Protein AF-A0AAU9NSN9-F1 (afdb_monomer_lite)

Secondary structure (DSSP, 8-state):
--GGG-SSHHHHHHHHHIIIIITTSBHHHHHHHHHTTT--HHHHHHHHHHTTS-EE-TTSBEE--HHHHHHHHHHHHHT-SS-GGGSSEE--HHHHHHHHHTT---SS--EE---HHHHHHHHTTS------HHHHHHHHHHTT--GGG--

Organism: NCBI:txid75947

Radius of gyration: 18.35 Å; chains: 1; bounding box: 48×44×46 Å

Foldseek 3Di:
DALVPQPDPLLLVLLLCCLQPQAFHAPVVSCVVCVVVVRDCPVSVVSCVVVLQWDQDPRNGIHGDPVSSVRSVVVQCVCDVPDNLSGQEASDQVSLVVCVVVVSNDDRHPYYDHDVVVVVVVCVVDPDPPPDVVVVVVVCVVVVPDPVPPD

Sequence (151 aa):
MSFDTLPSNNDKELFKHIACFFVGTDKDVSETILQACDINTRSGITNLIDRCLLSIGRNNELKMHQLVQEMGRFEVHQESLDKPWKRSRLWCHKESFRVLKQKKGKGNLLGLALDMRMLEKEKLGASFELKTDALIIHNDLRRGKSWMDRA

pLDDT: mean 83.91, std 16.64, range [40.16, 98.19]

InterPro domains:
  IPR036390 Winged helix DNA-binding domain superfamily [SSF46785] (8-101)
  IPR044974 Disease resistance protein, plants [PTHR11017] (1-116)
  IPR058192 Disease resistance protein Roq1-like, winged-helix domain [PF23282] (9-78)

Structure (mmCIF, N/CA/C/O backbone):
data_AF-A0AAU9NSN9-F1
#
_entry.id   AF-A0AAU9NSN9-F1
#
loop_
_atom_site.group_PDB
_atom_site.id
_atom_site.type_symbol
_atom_site.label_atom_id
_atom_site.label_alt_id
_atom_site.label_comp_id
_atom_site.label_asym_id
_atom_site.label_entity_id
_atom_site.label_seq_id
_atom_site.pdbx_PDB_ins_code
_atom_site.Cartn_x
_atom_site.Cartn_y
_atom_site.Cartn_z
_atom_site.occupancy
_atom_site.B_iso_or_equiv
_atom_site.auth_seq_id
_atom_site.auth_comp_id
_atom_site.auth_asym_id
_atom_site.auth_atom_id
_atom_site.pdbx_PDB_model_num
ATOM 1 N N . MET A 1 1 ? 9.518 11.028 -10.544 1.00 56.97 1 MET A N 1
ATOM 2 C CA . MET A 1 1 ? 8.145 10.684 -10.977 1.00 56.97 1 MET A CA 1
ATOM 3 C C . MET A 1 1 ? 7.222 10.792 -9.766 1.00 56.97 1 MET A C 1
ATOM 5 O O . MET A 1 1 ? 7.690 10.478 -8.680 1.00 56.97 1 MET A O 1
ATOM 9 N N . SER A 1 2 ? 5.994 11.302 -9.926 1.00 72.62 2 SER A N 1
ATOM 10 C CA . SER A 1 2 ? 5.047 11.594 -8.826 1.00 72.62 2 SER A CA 1
ATOM 11 C C . SER A 1 2 ? 3.793 10.717 -8.933 1.00 72.62 2 SER A C 1
ATOM 13 O O . SER A 1 2 ? 3.436 10.295 -10.032 1.00 72.62 2 SER A O 1
ATOM 15 N N . PHE A 1 3 ? 3.105 10.495 -7.811 1.00 81.38 3 PHE A N 1
ATOM 16 C CA . PHE A 1 3 ? 1.756 9.923 -7.749 1.00 81.38 3 PHE A CA 1
ATOM 17 C C . PHE A 1 3 ? 0.767 10.625 -8.701 1.00 81.38 3 PHE A C 1
ATOM 19 O O . PHE A 1 3 ? -0.050 9.972 -9.354 1.00 81.38 3 PHE A O 1
ATOM 26 N N . ASP A 1 4 ? 0.889 11.945 -8.858 1.00 84.31 4 ASP A N 1
ATOM 27 C CA . ASP A 1 4 ? -0.013 12.741 -9.700 1.00 84.31 4 ASP A CA 1
ATOM 28 C C . ASP A 1 4 ? 0.051 12.377 -11.180 1.00 84.31 4 ASP A C 1
ATOM 30 O O . ASP A 1 4 ? -0.933 12.554 -11.898 1.00 84.31 4 ASP A O 1
ATOM 34 N N . THR A 1 5 ? 1.189 11.842 -11.634 1.00 86.81 5 THR A N 1
ATOM 35 C CA . THR A 1 5 ? 1.402 11.501 -13.043 1.00 86.81 5 THR A CA 1
ATOM 36 C C . THR A 1 5 ? 0.926 10.096 -13.397 1.00 86.81 5 THR A C 1
ATOM 38 O O . THR A 1 5 ? 1.112 9.671 -14.542 1.00 86.81 5 THR A O 1
ATOM 41 N N . LEU A 1 6 ? 0.334 9.363 -12.445 1.00 90.88 6 LEU A N 1
ATOM 42 C CA . LEU A 1 6 ? -0.265 8.057 -12.702 1.00 90.88 6 LEU A CA 1
ATOM 43 C C . LEU A 1 6 ? -1.407 8.179 -13.724 1.00 90.88 6 LEU A C 1
ATOM 45 O O . LEU A 1 6 ? -2.250 9.069 -13.597 1.00 90.88 6 LEU A O 1
ATOM 49 N N . PRO A 1 7 ? -1.439 7.297 -14.739 1.00 87.62 7 PRO A N 1
ATOM 50 C CA . PRO A 1 7 ? -2.228 7.517 -15.948 1.00 87.62 7 PRO A CA 1
ATOM 51 C C . PRO A 1 7 ? -3.728 7.273 -15.756 1.00 87.62 7 PRO A C 1
ATOM 53 O O . PRO A 1 7 ? -4.523 7.719 -16.579 1.00 87.62 7 PRO A O 1
ATOM 56 N N . SER A 1 8 ? -4.137 6.575 -14.693 1.00 93.25 8 SER A N 1
ATOM 57 C CA . SER A 1 8 ? -5.542 6.268 -14.436 1.00 93.25 8 SER A CA 1
ATOM 58 C C . SER A 1 8 ? -5.889 6.371 -12.950 1.00 93.25 8 SER A C 1
ATOM 60 O O . SER A 1 8 ? -5.029 6.223 -12.078 1.00 93.25 8 SER A O 1
ATOM 62 N N . ASN A 1 9 ? -7.173 6.585 -12.648 1.00 93.44 9 ASN A N 1
ATOM 63 C CA . ASN A 1 9 ? -7.661 6.521 -11.269 1.00 93.44 9 ASN A CA 1
ATOM 64 C C . ASN A 1 9 ? -7.476 5.119 -10.667 1.00 93.44 9 ASN A C 1
ATOM 66 O O . ASN A 1 9 ? -7.138 4.991 -9.497 1.00 93.44 9 ASN A O 1
ATOM 70 N N . ASN A 1 10 ? -7.629 4.071 -11.481 1.00 94.88 10 ASN A N 1
ATOM 71 C CA . ASN A 1 10 ? -7.367 2.697 -11.064 1.00 94.88 10 ASN A CA 1
ATOM 72 C C . ASN A 1 10 ? -5.919 2.516 -10.578 1.00 94.8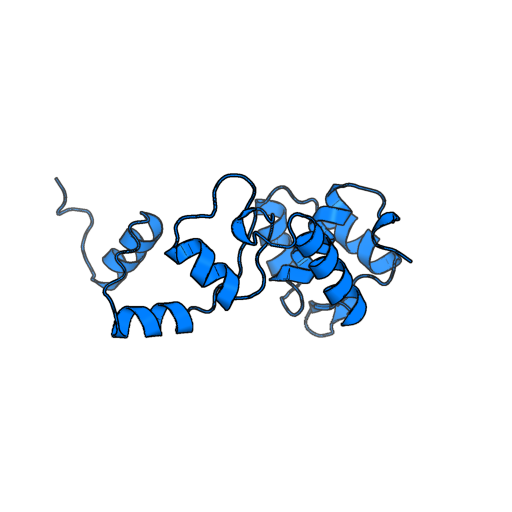8 10 ASN A C 1
ATOM 74 O O . ASN A 1 10 ? -5.697 1.913 -9.535 1.00 94.88 10 ASN A O 1
ATOM 78 N N . ASP A 1 11 ? -4.941 3.091 -11.280 1.00 95.56 11 ASP A N 1
ATOM 79 C CA . ASP A 1 11 ? -3.526 2.983 -10.910 1.00 95.56 11 ASP A CA 1
ATOM 80 C C . ASP A 1 11 ? -3.233 3.731 -9.604 1.00 95.56 11 ASP A C 1
ATOM 82 O O . ASP A 1 11 ? -2.445 3.263 -8.782 1.00 95.56 11 ASP A O 1
ATOM 86 N N . LYS A 1 12 ? -3.910 4.867 -9.378 1.00 95.62 12 LYS A N 1
ATOM 87 C CA . LYS A 1 12 ? -3.847 5.613 -8.112 1.00 95.62 12 LYS A CA 1
ATOM 88 C C . LYS A 1 12 ? -4.434 4.807 -6.953 1.00 95.62 12 LYS A C 1
ATOM 90 O O . LYS A 1 12 ? -3.819 4.731 -5.889 1.00 95.62 12 LYS A O 1
ATOM 95 N N . GLU A 1 13 ? -5.591 4.174 -7.142 1.00 95.62 13 GLU A N 1
ATOM 96 C CA . GLU A 1 13 ? -6.197 3.319 -6.114 1.00 95.62 13 GLU A CA 1
ATOM 97 C C . GLU A 1 13 ? -5.347 2.071 -5.838 1.00 95.62 13 GLU A C 1
ATOM 99 O O . GLU A 1 13 ? -5.099 1.747 -4.674 1.00 95.62 13 GLU A O 1
ATOM 104 N N . LEU A 1 14 ? -4.826 1.421 -6.883 1.00 96.62 14 LEU A N 1
ATOM 105 C CA . LEU A 1 14 ? -3.898 0.296 -6.773 1.00 96.62 14 LEU A CA 1
ATOM 106 C C . LEU A 1 14 ? -2.648 0.680 -5.973 1.00 96.62 14 LEU A C 1
ATOM 108 O O . LEU A 1 14 ? -2.274 -0.022 -5.033 1.00 96.62 14 LEU A O 1
ATOM 112 N N . PHE A 1 15 ? -2.033 1.818 -6.299 1.00 97.19 15 PHE A N 1
ATOM 113 C CA . PHE A 1 15 ? -0.872 2.336 -5.582 1.00 97.19 15 PHE A CA 1
ATOM 114 C C . PHE A 1 15 ? -1.160 2.522 -4.086 1.00 97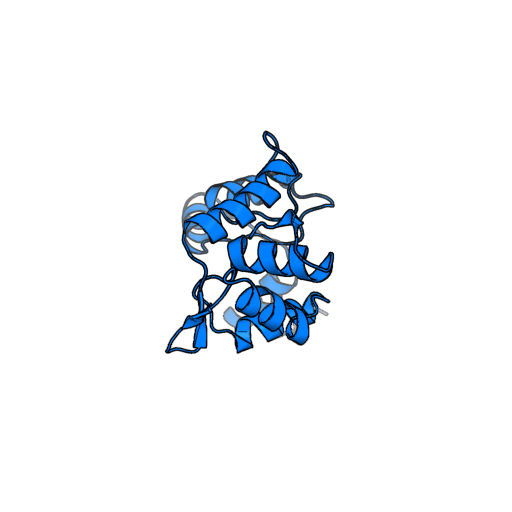.19 15 PHE A C 1
ATOM 116 O O . PHE A 1 15 ? -0.400 2.031 -3.247 1.00 97.19 15 PHE A O 1
ATOM 123 N N . LYS A 1 16 ? -2.292 3.156 -3.741 1.00 96.69 16 LYS A N 1
ATOM 124 C CA . LYS A 1 16 ? -2.722 3.340 -2.344 1.00 96.69 16 LYS A CA 1
ATOM 125 C C . LYS A 1 16 ? -2.954 2.003 -1.636 1.00 96.69 16 LYS A C 1
ATOM 127 O O . LYS A 1 16 ? -2.528 1.841 -0.493 1.00 96.69 16 LYS A O 1
ATOM 132 N N . HIS A 1 17 ? -3.582 1.025 -2.294 1.00 96.88 17 HIS A N 1
ATOM 133 C CA . HIS A 1 17 ? -3.754 -0.311 -1.718 1.00 96.88 17 HIS A CA 1
ATOM 134 C C . HIS A 1 17 ? -2.419 -0.985 -1.409 1.00 96.88 17 HIS A C 1
ATOM 136 O O . HIS A 1 17 ? -2.241 -1.481 -0.294 1.00 96.88 17 HIS A O 1
ATOM 142 N N . ILE A 1 18 ? -1.482 -0.987 -2.361 1.00 97.19 18 ILE A N 1
ATOM 143 C CA . ILE A 1 18 ? -0.185 -1.634 -2.162 1.00 97.19 18 ILE A CA 1
ATOM 144 C C . ILE A 1 18 ? 0.578 -0.946 -1.031 1.00 97.19 18 ILE A C 1
ATOM 146 O O . ILE A 1 18 ? 0.988 -1.618 -0.085 1.00 97.19 18 ILE A O 1
ATOM 150 N N . ALA A 1 19 ? 0.676 0.385 -1.057 1.00 97.44 19 ALA A N 1
ATOM 151 C CA . ALA A 1 19 ? 1.376 1.156 -0.032 1.00 97.44 19 ALA A CA 1
ATOM 152 C C . ALA A 1 19 ? 0.813 0.924 1.386 1.00 97.44 19 ALA A C 1
ATOM 154 O O . ALA A 1 19 ? 1.573 0.837 2.364 1.00 97.44 19 ALA A O 1
ATOM 155 N N . CYS A 1 20 ? -0.513 0.809 1.509 1.00 96.81 20 CYS A N 1
ATOM 156 C CA . CYS A 1 20 ? -1.178 0.568 2.785 1.00 96.81 20 CYS A CA 1
ATOM 157 C C . CYS A 1 20 ? -1.062 -0.881 3.269 1.00 96.81 20 CYS A C 1
ATOM 159 O O . CYS A 1 20 ? -0.847 -1.076 4.464 1.00 96.81 20 CYS A O 1
ATOM 161 N N . PHE A 1 21 ? -1.221 -1.876 2.389 1.00 96.19 21 PHE A N 1
ATOM 162 C CA . PHE A 1 21 ? -1.512 -3.250 2.820 1.00 96.19 21 PHE A CA 1
ATOM 163 C C . PHE A 1 21 ? -0.630 -4.337 2.207 1.00 96.19 21 PHE A C 1
ATOM 165 O O . PHE A 1 21 ? -0.393 -5.336 2.878 1.00 96.19 21 PHE A O 1
ATOM 172 N N . PHE A 1 22 ? -0.153 -4.164 0.972 1.00 96.19 22 PHE A N 1
ATOM 173 C CA . PHE A 1 22 ? 0.439 -5.265 0.198 1.00 96.19 22 PHE A CA 1
ATOM 174 C C . PHE A 1 22 ? 1.952 -5.143 -0.035 1.00 96.19 22 PHE A C 1
ATOM 176 O O . PHE A 1 22 ? 2.534 -5.927 -0.774 1.00 96.19 22 PHE A O 1
ATOM 183 N N . VAL A 1 23 ? 2.646 -4.181 0.581 1.00 97.06 23 VAL A N 1
ATOM 184 C CA . VAL A 1 23 ? 4.120 -4.212 0.567 1.00 97.06 23 VAL A CA 1
ATOM 185 C C . VAL A 1 23 ? 4.608 -5.428 1.357 1.00 97.06 23 VAL A C 1
ATOM 187 O O . VAL A 1 23 ? 4.285 -5.583 2.533 1.00 97.06 23 VAL A O 1
ATOM 190 N N . GLY A 1 24 ? 5.426 -6.259 0.713 1.00 95.88 24 GLY A N 1
ATOM 191 C CA . GLY A 1 24 ? 5.992 -7.483 1.273 1.00 95.88 24 GLY A CA 1
ATOM 192 C C . GLY A 1 24 ? 5.110 -8.724 1.122 1.00 95.88 24 GLY A C 1
ATOM 193 O O . GLY A 1 24 ? 5.555 -9.806 1.496 1.00 95.88 24 GLY A O 1
ATOM 194 N N . THR A 1 25 ? 3.896 -8.605 0.575 1.00 96.44 25 THR A N 1
ATOM 195 C CA . THR A 1 25 ? 3.069 -9.770 0.234 1.00 96.44 25 THR A CA 1
ATOM 196 C C . THR A 1 25 ? 3.403 -10.291 -1.156 1.00 96.44 25 THR A C 1
ATOM 198 O O . THR A 1 25 ? 3.843 -9.539 -2.027 1.00 96.44 25 THR A O 1
ATOM 201 N N . ASP A 1 26 ? 3.174 -11.586 -1.358 1.00 97.50 26 ASP A N 1
ATOM 202 C CA . ASP A 1 26 ? 3.281 -12.228 -2.666 1.00 97.50 26 ASP A CA 1
ATOM 203 C C . ASP A 1 26 ? 2.384 -11.518 -3.698 1.00 97.50 26 ASP A C 1
ATOM 205 O O . ASP A 1 26 ? 1.240 -11.142 -3.402 1.00 97.50 26 ASP A O 1
ATOM 209 N N . LYS A 1 27 ? 2.925 -11.294 -4.897 1.00 96.81 27 LYS A N 1
ATOM 210 C CA . LYS A 1 27 ? 2.276 -10.577 -5.995 1.00 96.81 27 LYS A CA 1
ATOM 211 C C . LYS A 1 27 ? 0.972 -11.247 -6.398 1.00 96.81 27 LYS A C 1
ATOM 213 O O . LYS A 1 27 ? -0.026 -10.547 -6.531 1.00 96.81 27 LYS A O 1
ATOM 218 N N . ASP A 1 28 ? 0.959 -12.561 -6.571 1.00 96.06 28 ASP A N 1
ATOM 219 C CA . ASP A 1 28 ? -0.184 -13.270 -7.148 1.00 96.06 28 ASP A CA 1
ATOM 220 C C . ASP A 1 28 ? -1.332 -13.367 -6.129 1.00 96.06 28 ASP A C 1
ATOM 222 O O . ASP A 1 28 ? -2.507 -13.192 -6.471 1.00 96.06 28 ASP A O 1
ATOM 226 N N . VAL A 1 29 ? -0.995 -13.512 -4.841 1.00 95.75 29 VAL A N 1
ATOM 227 C CA . VAL A 1 29 ? -1.958 -13.354 -3.737 1.00 95.75 29 VAL A CA 1
ATOM 228 C C . VAL A 1 29 ? -2.544 -11.941 -3.719 1.00 95.75 29 VAL A C 1
ATOM 230 O O . VAL A 1 29 ? -3.762 -11.769 -3.618 1.00 95.75 29 VAL A O 1
ATOM 233 N N . SER A 1 30 ? -1.689 -10.922 -3.831 1.00 95.44 30 SER A N 1
ATOM 234 C CA . SER A 1 30 ? -2.119 -9.520 -3.825 1.00 95.44 30 SER A CA 1
ATOM 235 C C . SER A 1 30 ? -3.026 -9.217 -5.022 1.00 95.44 30 SER A C 1
ATOM 237 O O . SER A 1 30 ? -4.073 -8.594 -4.855 1.00 95.44 30 SER A O 1
ATOM 239 N N . GLU A 1 31 ? -2.668 -9.702 -6.214 1.00 95.69 31 GLU A N 1
ATOM 240 C CA . GLU A 1 31 ? -3.461 -9.562 -7.435 1.00 95.69 31 GLU A CA 1
ATOM 241 C C . GLU A 1 31 ? -4.844 -10.190 -7.289 1.00 95.69 31 GLU A C 1
ATOM 243 O O . GLU A 1 31 ? -5.834 -9.539 -7.616 1.00 95.69 31 GLU A O 1
ATOM 248 N N . THR A 1 32 ? -4.918 -11.407 -6.746 1.00 95.44 32 THR A N 1
ATOM 249 C CA . THR A 1 32 ? -6.184 -12.125 -6.537 1.00 95.44 32 THR A CA 1
ATOM 250 C C . THR A 1 32 ? -7.138 -11.330 -5.644 1.00 95.44 32 THR A C 1
ATOM 252 O O . THR A 1 32 ? -8.313 -11.161 -5.968 1.00 95.44 32 THR A O 1
ATOM 255 N N . ILE A 1 33 ? -6.634 -10.795 -4.527 1.00 93.75 33 ILE A N 1
ATOM 256 C CA . ILE A 1 33 ? -7.446 -10.017 -3.580 1.00 93.75 33 ILE A CA 1
ATOM 257 C C . ILE A 1 33 ? -7.908 -8.698 -4.209 1.00 93.75 33 ILE A C 1
ATOM 259 O O . ILE A 1 33 ? -9.064 -8.307 -4.058 1.00 93.75 33 ILE A O 1
ATOM 263 N N . LEU A 1 34 ? -7.014 -8.009 -4.918 1.00 94.31 34 LEU A N 1
ATOM 264 C CA . LEU A 1 34 ? -7.308 -6.725 -5.551 1.00 94.31 34 LEU A CA 1
ATOM 265 C C . LEU A 1 34 ? -8.306 -6.863 -6.707 1.00 94.31 34 LEU A C 1
ATOM 267 O O . LEU A 1 34 ? -9.210 -6.040 -6.824 1.00 94.31 34 LEU A O 1
ATOM 271 N N . GLN A 1 35 ? -8.201 -7.923 -7.510 1.00 93.25 35 GLN A N 1
ATOM 272 C CA . GLN A 1 35 ? -9.173 -8.229 -8.563 1.00 93.25 35 GLN A CA 1
ATOM 273 C C . GLN A 1 35 ? -10.559 -8.531 -7.991 1.00 93.25 35 GLN A C 1
ATOM 275 O O . GLN A 1 35 ? -11.553 -8.073 -8.544 1.00 93.25 35 GLN A O 1
ATOM 280 N N . ALA A 1 36 ? -10.638 -9.224 -6.849 1.00 92.25 36 ALA A N 1
ATOM 281 C CA . ALA A 1 36 ? -11.901 -9.437 -6.138 1.00 92.25 36 ALA A CA 1
ATOM 282 C C . ALA A 1 36 ? -12.516 -8.137 -5.576 1.00 92.25 36 ALA A C 1
ATOM 284 O O . ALA A 1 36 ? -13.671 -8.134 -5.161 1.00 92.25 36 ALA A O 1
ATOM 285 N N . CYS A 1 37 ? -11.747 -7.045 -5.554 1.00 87.56 37 CYS A N 1
ATOM 286 C CA . CYS A 1 37 ? -12.173 -5.699 -5.170 1.00 87.56 37 CYS A CA 1
ATOM 287 C C . CYS A 1 37 ? -12.361 -4.770 -6.388 1.00 87.56 37 CYS A C 1
ATOM 289 O O . CYS A 1 37 ? -12.297 -3.552 -6.230 1.00 87.56 37 CYS A O 1
ATOM 291 N N . ASP A 1 38 ? -12.527 -5.328 -7.594 1.00 89.62 38 ASP A N 1
ATOM 292 C CA . ASP A 1 38 ? -12.692 -4.600 -8.862 1.00 89.62 38 ASP A CA 1
ATOM 293 C C . ASP A 1 38 ? -11.525 -3.654 -9.221 1.00 89.62 38 ASP A C 1
ATOM 295 O O . ASP A 1 38 ? -11.676 -2.716 -10.007 1.00 89.62 38 ASP A O 1
ATOM 299 N N . ILE A 1 39 ? -10.326 -3.904 -8.681 1.00 91.62 39 ILE A N 1
ATOM 300 C CA . ILE A 1 39 ? -9.104 -3.192 -9.068 1.00 91.62 39 ILE A CA 1
ATOM 301 C C . ILE A 1 39 ? -8.447 -3.930 -10.236 1.00 91.62 39 ILE A C 1
ATOM 303 O O . ILE A 1 39 ? -8.080 -5.102 -10.131 1.00 91.62 39 ILE A O 1
ATOM 307 N N . ASN A 1 40 ? -8.224 -3.232 -11.351 1.00 91.38 40 ASN A N 1
ATOM 308 C CA . ASN A 1 40 ? -7.474 -3.778 -12.476 1.00 91.38 40 ASN A CA 1
ATOM 309 C C . ASN A 1 40 ? -5.975 -3.798 -12.145 1.00 91.38 40 ASN A C 1
ATOM 311 O O . ASN A 1 40 ? -5.281 -2.779 -12.196 1.00 91.38 40 ASN A O 1
ATOM 315 N N . THR A 1 41 ? -5.473 -4.983 -11.815 1.00 90.69 41 THR A N 1
ATOM 316 C CA . THR A 1 41 ? -4.088 -5.185 -11.386 1.00 90.69 41 THR A CA 1
ATOM 317 C C . THR A 1 41 ? -3.121 -5.398 -12.539 1.00 90.69 41 THR A C 1
ATOM 319 O O . THR A 1 41 ? -1.976 -4.967 -12.443 1.00 90.69 41 THR A O 1
ATOM 322 N N . ARG A 1 42 ? -3.564 -6.013 -13.643 1.00 87.38 42 ARG A N 1
ATOM 323 C CA . ARG A 1 42 ? -2.665 -6.455 -14.718 1.00 87.38 42 ARG A CA 1
ATOM 324 C C . ARG A 1 42 ? -1.959 -5.283 -15.393 1.00 87.38 42 ARG A C 1
ATOM 326 O O . ARG A 1 42 ? -0.740 -5.288 -15.490 1.00 87.38 42 ARG A O 1
ATOM 333 N N . SER A 1 43 ? -2.708 -4.274 -15.840 1.00 90.75 43 SER A N 1
ATOM 334 C CA . SER A 1 43 ? -2.105 -3.062 -16.416 1.00 90.75 43 SER A CA 1
ATOM 335 C C . SER A 1 43 ? -1.532 -2.146 -15.337 1.00 90.75 43 SER A C 1
ATOM 337 O O . SER A 1 43 ? -0.495 -1.522 -15.542 1.00 90.75 43 SER A O 1
ATOM 339 N N . GLY A 1 44 ? -2.187 -2.083 -14.175 1.00 94.31 44 GLY A N 1
ATOM 340 C CA . GLY A 1 44 ? -1.785 -1.193 -13.093 1.00 94.31 44 GLY A CA 1
ATOM 341 C C . GLY A 1 44 ? -0.406 -1.538 -12.523 1.00 94.31 44 GLY A C 1
ATOM 342 O O . GLY A 1 44 ? 0.417 -0.645 -12.352 1.00 94.31 44 GLY A O 1
ATOM 343 N N . ILE A 1 45 ? -0.105 -2.819 -12.279 1.00 95.31 45 ILE A N 1
ATOM 344 C CA . ILE A 1 45 ? 1.199 -3.247 -11.744 1.00 95.31 45 ILE A CA 1
ATOM 345 C C . ILE A 1 45 ? 2.323 -2.931 -12.731 1.00 95.31 45 ILE A C 1
ATOM 347 O O . ILE A 1 45 ? 3.336 -2.367 -12.318 1.00 95.31 45 ILE A O 1
ATOM 351 N N . THR A 1 46 ? 2.137 -3.219 -14.023 1.00 95.00 46 THR A N 1
ATOM 352 C CA . THR A 1 46 ? 3.110 -2.856 -15.065 1.00 95.00 46 THR A CA 1
ATOM 353 C C . THR A 1 46 ? 3.371 -1.349 -15.075 1.00 95.00 46 THR A C 1
ATOM 355 O O . THR A 1 46 ? 4.521 -0.933 -14.973 1.00 95.00 46 THR A O 1
ATOM 358 N N . ASN A 1 47 ? 2.319 -0.525 -15.057 1.00 94.94 47 ASN A N 1
ATOM 359 C CA . ASN A 1 47 ? 2.454 0.935 -15.034 1.00 94.94 47 ASN A CA 1
ATOM 360 C C . ASN A 1 47 ? 3.217 1.450 -13.802 1.00 94.94 47 ASN A C 1
ATOM 362 O O . ASN A 1 47 ? 3.971 2.420 -13.902 1.00 94.94 47 ASN A O 1
ATOM 366 N N . LEU A 1 48 ? 3.020 0.832 -12.632 1.00 96.25 48 LEU A N 1
ATOM 367 C CA . LEU A 1 48 ? 3.749 1.194 -11.414 1.00 96.25 48 LEU A CA 1
ATOM 368 C C . LEU A 1 48 ? 5.228 0.786 -11.483 1.00 96.25 48 LEU A C 1
ATOM 370 O O . LEU A 1 48 ? 6.080 1.536 -10.999 1.00 96.25 48 LEU A O 1
ATOM 374 N N . ILE A 1 49 ? 5.540 -0.361 -12.093 1.00 95.62 49 ILE A N 1
ATOM 375 C CA . ILE A 1 49 ? 6.918 -0.834 -12.293 1.00 95.62 49 ILE A CA 1
ATOM 376 C C . ILE A 1 49 ? 7.667 0.070 -13.275 1.00 95.62 49 ILE A C 1
ATOM 378 O O . ILE A 1 49 ? 8.746 0.556 -12.939 1.00 95.62 49 ILE A O 1
ATOM 382 N N . ASP A 1 50 ? 7.069 0.386 -14.425 1.00 94.81 50 ASP A N 1
ATOM 383 C CA . ASP A 1 50 ? 7.677 1.237 -15.463 1.00 94.81 50 ASP A CA 1
ATOM 384 C C . ASP A 1 50 ? 8.010 2.651 -14.956 1.00 94.81 50 ASP A C 1
ATOM 386 O O . ASP A 1 50 ? 8.860 3.352 -15.505 1.00 94.81 50 ASP A O 1
ATOM 390 N N . ARG A 1 51 ? 7.346 3.078 -13.876 1.00 94.38 51 ARG A N 1
ATOM 391 C CA . ARG A 1 51 ? 7.537 4.381 -13.223 1.00 94.38 51 ARG A CA 1
ATOM 392 C C . ARG A 1 51 ? 8.428 4.324 -11.984 1.00 94.38 51 ARG A C 1
ATOM 394 O O . ARG A 1 51 ? 8.539 5.326 -11.274 1.00 94.38 51 ARG A O 1
ATOM 401 N N . CYS A 1 52 ? 9.039 3.172 -11.707 1.00 94.44 52 CYS A N 1
ATOM 402 C CA . CYS A 1 52 ? 9.858 2.908 -10.522 1.00 94.44 52 CYS A CA 1
ATOM 403 C C . CYS A 1 52 ? 9.113 3.128 -9.189 1.00 94.44 52 CYS A C 1
ATOM 405 O O . CYS A 1 52 ? 9.731 3.418 -8.164 1.00 94.44 52 CYS A O 1
ATOM 407 N N . LEU A 1 53 ? 7.782 3.014 -9.194 1.00 96.06 53 LEU A N 1
ATOM 408 C CA . LEU A 1 53 ? 6.939 3.144 -8.002 1.00 96.06 53 LEU A CA 1
ATOM 409 C C . LEU A 1 53 ? 6.701 1.795 -7.318 1.00 96.06 53 LEU A C 1
ATOM 411 O O . LEU A 1 53 ? 6.323 1.747 -6.150 1.00 96.06 53 LEU A O 1
ATOM 415 N N . LEU A 1 54 ? 6.929 0.704 -8.043 1.00 97.25 54 LEU A N 1
ATOM 416 C CA . LEU A 1 54 ? 6.792 -0.664 -7.577 1.00 97.25 54 LEU A CA 1
ATOM 417 C C . LEU A 1 54 ? 7.924 -1.508 -8.163 1.00 97.25 54 LEU A C 1
ATOM 419 O O . LEU A 1 54 ? 8.455 -1.219 -9.229 1.00 97.25 54 LEU A O 1
ATOM 423 N N . SER A 1 55 ? 8.289 -2.566 -7.461 1.00 97.88 55 SER A N 1
ATOM 424 C CA . SER A 1 55 ? 9.207 -3.596 -7.933 1.00 97.88 55 SER A CA 1
ATOM 425 C C . SER A 1 55 ? 8.747 -4.951 -7.409 1.00 97.88 55 SER A C 1
ATOM 427 O O . SER A 1 55 ? 8.014 -5.015 -6.420 1.00 97.88 55 SER A O 1
ATOM 429 N N . ILE A 1 56 ? 9.166 -6.027 -8.071 1.00 98.00 56 ILE A N 1
ATOM 430 C CA . ILE A 1 56 ? 8.918 -7.398 -7.621 1.00 98.00 56 ILE A CA 1
ATOM 431 C C . ILE A 1 56 ? 10.224 -7.950 -7.061 1.00 98.00 56 ILE A C 1
ATOM 433 O O . ILE A 1 56 ? 11.275 -7.871 -7.700 1.00 98.00 56 ILE A O 1
ATOM 437 N N . GLY A 1 57 ? 10.176 -8.448 -5.831 1.00 96.88 57 GLY A N 1
ATOM 438 C CA . GLY A 1 57 ? 11.319 -9.068 -5.183 1.00 96.88 57 GLY A CA 1
ATOM 439 C C . GLY A 1 57 ? 11.600 -10.482 -5.688 1.00 96.88 57 GLY A C 1
ATOM 440 O O . GLY A 1 57 ? 10.884 -11.043 -6.513 1.00 96.88 57 GLY A O 1
ATOM 441 N N . ARG A 1 58 ? 12.682 -11.074 -5.171 1.00 96.56 58 ARG A N 1
ATOM 442 C CA . ARG A 1 58 ? 13.133 -12.418 -5.573 1.00 96.56 58 ARG A CA 1
ATOM 443 C C . ARG A 1 58 ? 12.154 -13.522 -5.176 1.00 96.56 58 ARG A C 1
ATOM 445 O O . ARG A 1 58 ? 12.158 -14.567 -5.812 1.00 96.56 58 ARG A O 1
ATOM 452 N N . ASN A 1 59 ? 11.337 -13.290 -4.153 1.00 95.94 59 ASN A N 1
ATOM 453 C CA . ASN A 1 59 ? 10.339 -14.231 -3.660 1.00 95.94 59 ASN A CA 1
ATOM 454 C C . ASN A 1 59 ? 8.937 -13.842 -4.152 1.00 95.94 59 ASN A C 1
ATOM 456 O O . ASN A 1 59 ? 7.962 -14.101 -3.455 1.00 95.94 59 ASN A O 1
ATOM 460 N N . ASN A 1 60 ? 8.846 -13.183 -5.316 1.00 97.00 60 ASN A N 1
ATOM 461 C CA . ASN A 1 60 ? 7.597 -12.696 -5.904 1.00 97.00 60 ASN A CA 1
ATOM 462 C C . ASN A 1 60 ? 6.862 -11.655 -5.037 1.00 97.00 60 ASN A C 1
ATOM 464 O O . ASN A 1 60 ? 5.678 -11.407 -5.227 1.00 97.00 60 ASN A O 1
ATOM 468 N N . GLU A 1 61 ? 7.539 -11.015 -4.080 1.00 97.50 61 GLU A N 1
ATOM 469 C CA . GLU A 1 61 ? 6.909 -10.060 -3.173 1.00 97.50 61 GLU A CA 1
ATOM 470 C C . GLU A 1 61 ? 6.841 -8.642 -3.759 1.00 97.50 61 GLU A C 1
ATOM 472 O O . GLU A 1 61 ? 7.810 -8.143 -4.339 1.00 97.50 61 GLU A O 1
ATOM 477 N N . LEU A 1 62 ? 5.714 -7.954 -3.564 1.00 98.00 62 LEU A N 1
ATOM 478 C CA . LEU A 1 62 ? 5.560 -6.552 -3.950 1.00 98.00 62 LEU A CA 1
ATOM 479 C C . LEU A 1 62 ? 6.454 -5.656 -3.083 1.00 98.00 62 LEU A C 1
ATOM 481 O O . LEU A 1 62 ? 6.389 -5.681 -1.853 1.00 98.00 62 LEU A O 1
ATOM 485 N N . LYS A 1 63 ? 7.264 -4.808 -3.718 1.00 98.19 63 LYS A N 1
ATOM 486 C CA . LYS A 1 63 ? 8.212 -3.912 -3.047 1.00 98.19 63 LYS A CA 1
ATOM 487 C C . LYS A 1 63 ? 8.043 -2.469 -3.485 1.00 98.19 63 LYS A C 1
ATOM 489 O O . LYS A 1 63 ? 8.114 -2.152 -4.669 1.00 98.19 63 LYS A O 1
ATOM 494 N N . MET A 1 64 ? 7.920 -1.586 -2.501 1.00 97.50 64 MET A N 1
ATOM 495 C CA . MET A 1 64 ? 8.018 -0.140 -2.673 1.00 97.50 64 MET A CA 1
ATOM 496 C C . MET A 1 64 ? 9.214 0.374 -1.877 1.00 97.50 64 MET A C 1
ATOM 498 O O . MET A 1 64 ? 9.474 -0.098 -0.769 1.00 97.50 64 MET A O 1
ATOM 502 N N . HIS A 1 65 ? 9.925 1.364 -2.417 1.00 96.44 65 HIS A N 1
ATOM 503 C CA . HIS A 1 65 ? 10.868 2.133 -1.609 1.00 96.44 65 HIS A CA 1
ATOM 504 C C . HIS A 1 65 ? 10.128 2.803 -0.449 1.00 96.44 65 HIS A C 1
ATOM 506 O O . HIS A 1 65 ? 8.992 3.241 -0.618 1.00 96.44 65 HIS A O 1
ATOM 512 N N . GLN A 1 66 ? 10.784 2.937 0.706 1.00 96.50 66 GLN A N 1
ATOM 513 C CA . GLN A 1 66 ? 10.165 3.507 1.906 1.00 96.50 66 GLN A CA 1
ATOM 514 C C . GLN A 1 66 ? 9.495 4.866 1.635 1.00 96.50 66 GLN A C 1
ATOM 516 O O . GLN A 1 66 ? 8.331 5.040 1.976 1.00 96.50 66 GLN A O 1
ATOM 521 N N . LEU A 1 67 ? 10.176 5.784 0.939 1.00 96.19 67 LEU A N 1
ATOM 522 C CA . LEU A 1 67 ? 9.620 7.102 0.599 1.00 96.19 67 LEU A CA 1
ATOM 523 C C . LEU A 1 67 ? 8.405 7.018 -0.337 1.00 96.19 67 LEU A C 1
ATOM 525 O O . LEU A 1 67 ? 7.463 7.794 -0.214 1.00 96.19 67 LEU A O 1
ATOM 529 N N . VAL A 1 68 ? 8.400 6.057 -1.263 1.00 96.31 68 VAL A N 1
ATOM 530 C CA . VAL A 1 68 ? 7.271 5.825 -2.177 1.00 96.31 68 VAL A CA 1
ATOM 531 C C . VAL A 1 68 ? 6.078 5.246 -1.414 1.00 96.31 68 VAL A C 1
ATOM 533 O O . VAL A 1 68 ? 4.942 5.671 -1.609 1.00 96.31 68 VAL A O 1
ATOM 536 N N . GLN A 1 69 ? 6.331 4.319 -0.490 1.00 97.12 69 GLN A N 1
ATOM 537 C CA . GLN A 1 69 ? 5.295 3.789 0.390 1.00 97.12 69 GLN A CA 1
ATOM 538 C C . GLN A 1 69 ? 4.715 4.884 1.297 1.00 97.12 69 GLN A C 1
ATOM 540 O O . GLN A 1 69 ? 3.499 4.958 1.481 1.00 97.12 69 GLN A O 1
ATOM 545 N N . GLU A 1 70 ? 5.571 5.734 1.865 1.00 96.56 70 GLU A N 1
ATOM 546 C CA . GLU A 1 70 ? 5.161 6.881 2.676 1.00 96.56 70 GLU A CA 1
ATOM 547 C C . GLU A 1 70 ? 4.331 7.874 1.863 1.00 96.56 70 GLU A C 1
ATOM 549 O O . GLU A 1 70 ? 3.305 8.326 2.361 1.00 96.56 70 GLU A O 1
ATOM 554 N N . MET A 1 71 ? 4.680 8.123 0.598 1.00 95.25 71 MET A N 1
ATOM 555 C CA . MET A 1 71 ? 3.869 8.934 -0.315 1.00 95.25 71 MET A CA 1
ATOM 556 C C . MET A 1 71 ? 2.457 8.356 -0.487 1.00 95.25 71 MET A C 1
ATOM 558 O O . MET A 1 71 ? 1.477 9.067 -0.294 1.00 95.25 71 MET A O 1
ATOM 562 N N . GLY A 1 72 ? 2.311 7.057 -0.765 1.00 95.62 72 GLY A N 1
ATOM 563 C CA . GLY A 1 72 ? 0.978 6.449 -0.899 1.00 95.62 72 GLY A CA 1
ATOM 564 C C . GLY A 1 72 ? 0.149 6.503 0.385 1.00 95.62 72 GLY A C 1
ATOM 565 O O . GLY A 1 72 ? -1.062 6.726 0.346 1.00 95.62 72 GLY A O 1
ATOM 566 N N . ARG A 1 73 ? 0.798 6.356 1.543 1.00 96.25 73 ARG A N 1
ATOM 567 C CA . ARG A 1 73 ? 0.149 6.516 2.854 1.00 96.25 73 ARG A CA 1
ATOM 568 C C . ARG A 1 73 ? -0.216 7.971 3.140 1.00 96.25 73 ARG A C 1
ATOM 570 O O . ARG A 1 73 ? -1.246 8.218 3.764 1.00 96.25 73 ARG A O 1
ATOM 577 N N . PHE A 1 74 ? 0.602 8.915 2.685 1.00 96.12 74 PHE A N 1
ATOM 578 C CA . PHE A 1 74 ? 0.338 10.342 2.795 1.00 96.12 74 PHE A CA 1
ATOM 579 C C . PHE A 1 74 ? -0.921 10.727 2.017 1.00 96.12 74 PHE A C 1
ATOM 581 O O . PHE A 1 74 ? -1.785 11.378 2.593 1.00 96.12 74 PHE A O 1
ATOM 588 N N . GLU A 1 75 ? -1.103 10.234 0.790 1.00 95.00 75 GLU A N 1
ATOM 589 C CA . GLU A 1 75 ? -2.328 10.469 0.007 1.00 95.00 75 GLU A CA 1
ATOM 590 C C . GLU A 1 75 ? -3.591 10.017 0.757 1.00 95.00 75 GLU A C 1
ATOM 592 O O . GLU A 1 75 ? -4.558 10.764 0.887 1.00 95.00 75 GLU A O 1
ATOM 597 N N . VAL A 1 76 ? -3.563 8.819 1.350 1.00 95.81 76 VAL A N 1
ATOM 598 C CA . VAL A 1 76 ? -4.666 8.317 2.191 1.00 95.81 76 VAL A CA 1
ATOM 599 C C . VAL A 1 76 ? -4.858 9.175 3.445 1.00 95.81 76 VAL A C 1
ATOM 601 O O . VAL A 1 76 ? -5.982 9.380 3.905 1.00 95.81 76 VAL A O 1
ATOM 604 N N . HIS A 1 77 ? -3.772 9.674 4.033 1.00 94.94 77 HIS A N 1
ATOM 605 C CA . HIS A 1 77 ? -3.840 10.557 5.193 1.00 94.94 77 HIS A CA 1
ATOM 606 C C . HIS A 1 77 ? -4.510 11.898 4.855 1.00 94.94 77 HIS A C 1
ATOM 608 O O . HIS A 1 77 ? -5.310 12.387 5.655 1.00 94.94 77 HIS A O 1
ATOM 614 N N . GLN A 1 78 ? -4.240 12.452 3.668 1.00 95.00 78 GLN A N 1
ATOM 615 C CA . GLN A 1 78 ? -4.823 13.711 3.191 1.00 95.00 78 GLN A CA 1
ATOM 616 C C . GLN A 1 78 ? -6.342 13.639 2.990 1.00 95.00 78 GLN A C 1
ATOM 618 O O . GLN A 1 78 ? -7.020 14.651 3.152 1.00 95.00 78 GLN A O 1
ATOM 623 N N . GLU A 1 79 ? -6.911 12.453 2.742 1.00 94.44 79 GLU A N 1
ATOM 624 C CA . GLU A 1 79 ? -8.371 12.268 2.666 1.00 94.44 79 GLU A CA 1
ATOM 625 C C . GLU A 1 79 ? -9.078 12.740 3.953 1.00 94.44 79 GLU A C 1
ATOM 627 O O . GLU A 1 79 ? -10.206 13.237 3.914 1.00 94.44 79 GLU A O 1
ATOM 632 N N . SER A 1 80 ? -8.417 12.611 5.112 1.00 93.94 80 SER A N 1
ATOM 633 C CA . SER A 1 80 ? -8.830 13.285 6.342 1.00 93.94 80 SER A CA 1
ATOM 634 C C . SER A 1 80 ? -7.717 13.309 7.390 1.00 93.94 80 SER A C 1
ATOM 636 O O . SER A 1 80 ? -7.411 12.283 8.006 1.00 93.94 80 SER A O 1
ATOM 638 N N . LEU A 1 81 ? -7.183 14.500 7.669 1.00 90.94 81 LEU A N 1
ATOM 639 C CA . LEU A 1 81 ? -6.102 14.693 8.641 1.00 90.94 81 LEU A CA 1
ATOM 640 C C . LEU A 1 81 ? -6.521 14.263 10.056 1.00 90.94 81 LEU A C 1
ATOM 642 O O . LEU A 1 81 ? -5.919 13.362 10.638 1.00 90.94 81 LEU A O 1
ATOM 646 N N . ASP A 1 82 ? -7.627 14.809 10.569 1.00 91.12 82 ASP A N 1
ATOM 647 C CA . ASP A 1 82 ? -8.012 14.629 11.980 1.00 91.12 82 ASP A CA 1
ATOM 648 C C . ASP A 1 82 ? -8.928 13.430 12.245 1.00 91.12 82 ASP A C 1
ATOM 650 O O . ASP A 1 82 ? -9.123 13.021 13.393 1.00 91.12 82 ASP A O 1
ATOM 654 N N . LYS A 1 83 ? -9.569 12.885 11.202 1.00 91.75 83 LYS A N 1
ATOM 655 C CA . LYS A 1 83 ? -10.639 11.886 11.351 1.00 91.75 83 LYS A CA 1
ATOM 656 C C . LYS A 1 83 ? -10.284 10.609 10.591 1.00 91.75 83 LYS A C 1
ATOM 658 O O . LYS A 1 83 ? -10.776 10.414 9.481 1.00 91.75 83 LYS A O 1
ATOM 663 N N . PRO A 1 84 ? -9.521 9.681 11.203 1.00 91.31 84 PRO A N 1
ATOM 664 C CA . PRO A 1 84 ? -9.123 8.428 10.562 1.00 91.31 84 PRO A CA 1
ATOM 665 C C . PRO A 1 84 ? -10.296 7.632 9.971 1.00 91.31 84 PRO A C 1
ATOM 667 O O . PRO A 1 84 ? -10.188 7.091 8.882 1.00 91.31 84 PRO A O 1
ATOM 670 N N . TRP A 1 85 ? -11.460 7.621 10.629 1.00 91.38 85 TRP A N 1
ATOM 671 C CA . TRP A 1 85 ? -12.655 6.911 10.146 1.00 91.38 85 TRP A CA 1
ATOM 672 C C . TRP A 1 85 ? -13.309 7.513 8.890 1.00 91.38 85 TRP A C 1
ATOM 674 O O . TRP A 1 85 ? -14.256 6.927 8.373 1.00 91.38 85 TRP A O 1
ATOM 684 N N . LYS A 1 86 ? -12.855 8.685 8.427 1.00 92.44 86 LYS A N 1
ATOM 685 C CA . LYS A 1 86 ? -13.265 9.279 7.147 1.00 92.44 86 LYS A CA 1
ATOM 686 C C . LYS A 1 86 ? -12.326 8.925 5.990 1.00 92.44 86 LYS A C 1
ATOM 688 O O . LYS A 1 86 ? -12.697 9.181 4.847 1.00 92.44 86 LYS A O 1
ATOM 693 N N . ARG A 1 87 ? -11.146 8.365 6.281 1.00 94.44 87 ARG A N 1
ATOM 694 C CA . ARG A 1 87 ? -10.185 7.904 5.274 1.00 94.44 87 ARG A CA 1
ATOM 695 C C . ARG A 1 87 ? -10.687 6.614 4.632 1.00 94.44 87 ARG A C 1
ATOM 697 O O . ARG A 1 87 ? -11.354 5.805 5.279 1.00 94.44 87 ARG A O 1
ATOM 704 N N . SER A 1 88 ? -10.311 6.401 3.381 1.00 94.44 88 SER A N 1
ATOM 705 C CA . SER A 1 88 ? -10.607 5.193 2.622 1.00 94.44 88 SER A CA 1
ATOM 706 C C . SER A 1 88 ? -9.852 3.978 3.135 1.00 94.44 88 SER A C 1
ATOM 708 O O . SER A 1 88 ? -10.328 2.852 3.006 1.00 94.44 88 SER A O 1
ATOM 710 N N . ARG A 1 89 ? -8.669 4.184 3.724 1.00 95.19 89 ARG A N 1
ATOM 711 C CA . ARG A 1 89 ? -7.775 3.106 4.148 1.00 95.19 89 ARG A CA 1
ATOM 712 C C . ARG A 1 89 ? -7.162 3.400 5.513 1.00 95.19 89 ARG A C 1
ATOM 714 O O . ARG A 1 89 ? -6.769 4.526 5.806 1.00 95.19 89 ARG A O 1
ATOM 721 N N . LEU A 1 90 ? -7.041 2.366 6.343 1.00 95.38 90 LEU A N 1
ATOM 722 C CA . LEU A 1 90 ? -6.374 2.432 7.647 1.00 95.38 90 LEU A CA 1
ATOM 723 C C . LEU A 1 90 ? -5.299 1.350 7.754 1.00 95.38 90 LEU A C 1
ATOM 725 O O . LEU A 1 90 ? -5.597 0.194 8.037 1.00 95.38 90 LEU A O 1
ATOM 729 N N . TRP A 1 91 ? -4.033 1.709 7.538 1.00 95.06 91 TRP A N 1
ATOM 730 C CA . TRP A 1 91 ? -2.914 0.757 7.628 1.00 95.06 91 TRP A CA 1
ATOM 731 C C . TRP A 1 91 ? -2.369 0.597 9.056 1.00 95.06 91 TRP A C 1
ATOM 73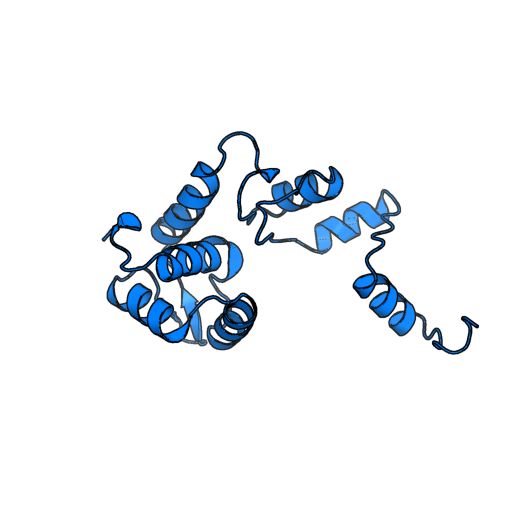3 O O . TRP A 1 91 ? -1.766 -0.422 9.384 1.00 95.06 91 TRP A O 1
ATOM 743 N N . CYS A 1 92 ? -2.572 1.586 9.930 1.00 93.00 92 CYS A N 1
ATOM 744 C CA . CYS A 1 92 ? -2.104 1.531 11.311 1.00 93.00 92 CYS A CA 1
ATOM 745 C C . CYS A 1 92 ? -3.051 0.688 12.173 1.00 93.00 92 CYS A C 1
ATOM 747 O O . CYS A 1 92 ? -4.174 1.103 12.461 1.00 93.00 92 CYS A O 1
ATOM 749 N N . HIS A 1 93 ? -2.575 -0.457 12.670 1.00 91.44 93 HIS A N 1
ATOM 750 C CA . HIS A 1 93 ? -3.377 -1.382 13.482 1.00 91.44 93 HIS A CA 1
ATOM 751 C C . HIS A 1 93 ? -4.061 -0.719 14.686 1.00 91.44 93 HIS A C 1
ATOM 753 O O . HIS A 1 93 ? -5.217 -1.019 14.985 1.00 91.44 93 HIS A O 1
ATOM 759 N N . LYS A 1 94 ? -3.382 0.223 15.357 1.00 89.88 94 LYS A N 1
ATOM 760 C CA . LYS A 1 94 ? -3.948 0.963 16.496 1.00 89.88 94 LYS A CA 1
ATOM 761 C C . LYS A 1 94 ? -5.113 1.862 16.074 1.00 89.88 94 LYS A C 1
ATOM 763 O O . LYS A 1 94 ? -6.111 1.937 16.790 1.00 89.88 94 LYS A O 1
ATOM 768 N N . GLU A 1 95 ? -4.996 2.549 14.938 1.00 90.44 95 GLU A N 1
ATOM 769 C CA . GLU A 1 95 ? -6.071 3.397 14.409 1.00 90.44 95 GLU A CA 1
ATOM 770 C C . GLU A 1 95 ? -7.249 2.545 13.934 1.00 90.44 95 GLU A C 1
ATOM 772 O O . GLU A 1 95 ? -8.380 2.805 14.347 1.00 90.44 95 GLU A O 1
ATOM 777 N N . SER A 1 96 ? -6.986 1.483 13.166 1.00 91.69 96 SER A N 1
ATOM 778 C CA . SER A 1 96 ? -8.000 0.522 12.714 1.00 91.69 96 SER A CA 1
ATOM 779 C C . SER A 1 96 ? -8.796 -0.048 13.884 1.00 91.69 96 SER A C 1
ATOM 781 O O . SER A 1 96 ? -10.026 -0.005 13.888 1.00 91.69 96 SER A O 1
ATOM 783 N N . PHE A 1 97 ? -8.099 -0.510 14.926 1.00 89.44 97 PHE A N 1
ATOM 784 C CA . 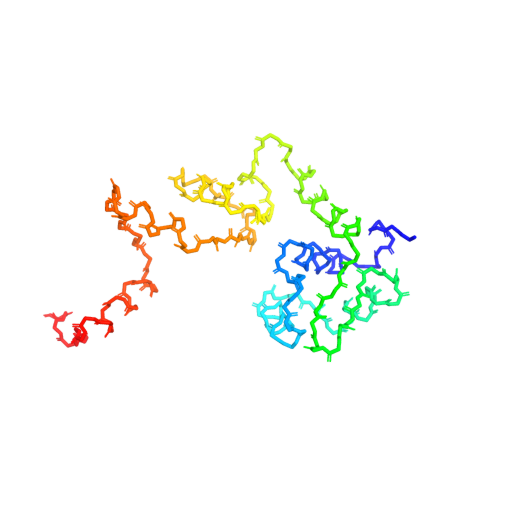PHE A 1 97 ? -8.730 -1.060 16.121 1.00 89.44 97 PHE A CA 1
ATOM 785 C C . PHE A 1 97 ? -9.620 -0.031 16.834 1.00 89.44 97 PHE A C 1
ATOM 787 O O . PHE A 1 97 ? -10.759 -0.333 17.188 1.00 89.44 97 PHE A O 1
ATOM 794 N N . ARG A 1 98 ? -9.147 1.213 17.002 1.00 88.69 98 ARG A N 1
ATOM 795 C CA . ARG A 1 98 ? -9.943 2.297 17.609 1.00 88.69 98 ARG A CA 1
ATOM 796 C C . ARG A 1 98 ? -11.195 2.616 16.795 1.00 88.69 98 ARG A C 1
ATOM 798 O O . ARG A 1 98 ? -12.259 2.804 17.382 1.00 88.69 98 ARG A O 1
ATOM 805 N N . VAL A 1 99 ? -11.080 2.682 15.468 1.00 89.12 99 VAL A N 1
ATOM 806 C CA . VAL A 1 99 ? -12.213 2.970 14.574 1.00 89.12 99 VAL A CA 1
ATOM 807 C C . VAL A 1 99 ? -13.265 1.864 14.643 1.00 89.12 99 VAL A C 1
ATOM 809 O O . VAL A 1 99 ? -14.455 2.175 14.763 1.00 89.12 99 VAL A O 1
ATOM 812 N N . LEU A 1 100 ? -12.837 0.597 14.652 1.00 86.94 100 LEU A N 1
ATOM 813 C CA . LEU A 1 100 ? -13.726 -0.555 14.821 1.00 86.94 100 LEU A CA 1
ATOM 814 C C . LEU A 1 100 ? -14.404 -0.562 16.193 1.00 86.94 100 LEU A C 1
ATOM 816 O O . LEU A 1 100 ? -15.628 -0.666 16.267 1.00 86.94 100 LEU A O 1
ATOM 820 N N . LYS A 1 101 ? -13.641 -0.371 17.278 1.00 85.69 101 LYS A N 1
ATOM 821 C CA . LYS A 1 101 ? -14.172 -0.341 18.652 1.00 85.69 101 LYS A CA 1
ATOM 822 C C . LYS A 1 101 ? -15.213 0.764 18.844 1.00 85.69 101 LYS A C 1
ATOM 824 O O . LYS A 1 101 ? -16.213 0.557 19.521 1.00 85.69 101 LYS A O 1
ATOM 829 N N . GLN A 1 102 ? -15.013 1.922 18.213 1.00 85.56 102 GLN A N 1
ATOM 830 C CA . GLN A 1 102 ? -15.948 3.049 18.284 1.00 85.56 102 GLN A CA 1
ATOM 831 C C . GLN A 1 102 ? -17.121 2.946 17.295 1.00 85.56 102 GLN A C 1
ATOM 833 O O . GLN A 1 102 ? -17.968 3.836 17.292 1.00 85.56 102 GLN A O 1
ATOM 838 N N . LYS A 1 103 ? -17.179 1.905 16.446 1.00 80.88 103 LYS A N 1
ATOM 839 C CA . LYS A 1 103 ? -18.189 1.740 15.380 1.00 80.88 103 LYS A CA 1
ATOM 840 C C . LYS A 1 103 ? -18.313 2.979 14.473 1.00 80.88 103 LYS A C 1
ATOM 842 O O . LYS A 1 103 ? -19.401 3.323 14.013 1.00 80.88 103 LYS A O 1
ATOM 847 N N . LYS A 1 104 ? -17.193 3.680 14.241 1.00 76.31 104 LYS A N 1
ATOM 848 C CA . LYS A 1 104 ? -17.152 4.963 13.508 1.00 76.31 104 LYS A CA 1
ATOM 849 C C . LYS A 1 104 ? -16.858 4.828 12.014 1.00 76.31 104 LYS A C 1
ATOM 851 O O . LYS A 1 104 ? -17.008 5.812 11.297 1.00 76.31 104 LYS A O 1
ATOM 856 N N . GLY A 1 105 ? -16.456 3.647 11.542 1.00 65.00 105 GLY A N 1
ATOM 857 C CA . GLY A 1 105 ? -16.270 3.381 10.115 1.00 65.00 105 GLY A CA 1
ATOM 858 C C . GLY A 1 105 ? -17.619 3.329 9.403 1.00 65.00 105 GLY A C 1
ATOM 859 O O . GLY A 1 105 ? -18.286 2.301 9.432 1.00 65.00 105 GLY A O 1
ATOM 860 N N . LYS A 1 106 ? -18.047 4.445 8.808 1.00 65.25 106 LYS A N 1
ATOM 861 C CA . LYS A 1 106 ? -19.243 4.511 7.958 1.00 65.25 106 LYS A CA 1
ATOM 862 C C . LYS A 1 106 ? -18.875 5.127 6.608 1.00 65.25 106 LYS A C 1
ATOM 864 O O . LYS A 1 106 ? -18.303 6.214 6.569 1.00 65.25 106 LYS A O 1
ATOM 869 N N . GLY A 1 107 ? -19.244 4.445 5.525 1.00 69.31 107 GLY A N 1
ATOM 870 C CA . GLY A 1 107 ? -19.230 4.963 4.153 1.00 69.31 107 GLY A CA 1
ATOM 871 C C . GLY A 1 107 ? -17.925 4.732 3.399 1.00 69.31 107 GLY A C 1
ATOM 872 O O . GLY A 1 107 ? -17.860 3.858 2.548 1.00 69.31 107 GLY A O 1
ATOM 873 N N . ASN A 1 108 ? -16.889 5.511 3.705 1.00 80.62 108 ASN A N 1
ATOM 874 C CA . ASN A 1 108 ? -15.743 5.647 2.795 1.00 80.62 108 ASN A CA 1
ATOM 875 C C . ASN A 1 108 ? -14.664 4.569 2.962 1.00 80.62 108 ASN A C 1
ATOM 877 O O . ASN A 1 108 ? -13.751 4.505 2.147 1.00 80.62 108 ASN A O 1
ATOM 881 N N . LEU A 1 109 ? -14.729 3.760 4.023 1.00 88.19 109 LEU A N 1
ATOM 882 C CA . LEU A 1 109 ? -13.668 2.825 4.390 1.00 88.19 109 LEU A CA 1
ATOM 883 C C . LEU A 1 109 ? -13.668 1.599 3.463 1.00 88.19 109 LEU A C 1
ATOM 885 O O . LEU A 1 109 ? -14.505 0.713 3.605 1.00 88.19 109 LEU A O 1
ATOM 889 N N . LEU A 1 110 ? -12.696 1.547 2.555 1.00 90.50 110 LEU A N 1
ATOM 890 C CA . LEU A 1 110 ? -12.451 0.448 1.620 1.00 90.50 110 LEU A CA 1
ATOM 891 C C . LEU A 1 110 ? -11.578 -0.656 2.223 1.00 90.50 110 LEU A C 1
ATOM 893 O O . LEU A 1 110 ? -11.662 -1.808 1.814 1.00 90.50 110 LEU A O 1
ATOM 897 N N . GLY A 1 111 ? -10.713 -0.326 3.186 1.00 91.00 111 GLY A N 1
ATOM 898 C CA . GLY A 1 111 ? -9.828 -1.322 3.784 1.00 91.00 111 GLY A CA 1
ATOM 899 C C . GLY A 1 111 ? -9.205 -0.893 5.103 1.00 91.00 111 GLY A C 1
ATOM 900 O O . GLY A 1 111 ? -8.9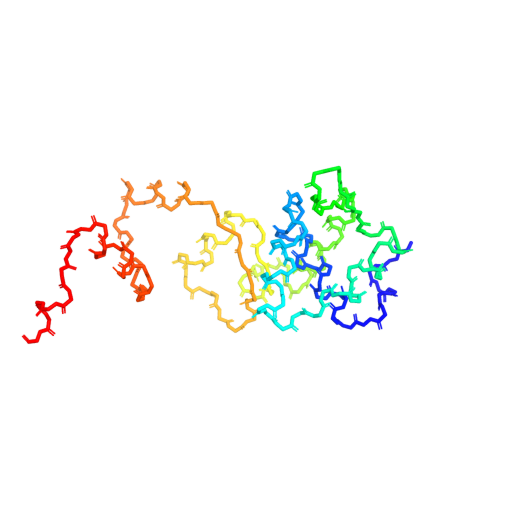85 0.289 5.369 1.00 91.00 111 GLY A O 1
ATOM 901 N N . LEU A 1 112 ? -8.885 -1.874 5.940 1.00 93.44 112 LEU A N 1
ATOM 902 C CA . LEU A 1 112 ? -8.202 -1.666 7.210 1.00 93.44 112 LEU A CA 1
ATOM 903 C C . LEU A 1 112 ? -7.274 -2.843 7.516 1.00 93.44 112 LEU A C 1
ATOM 905 O O . LEU A 1 112 ? -7.589 -3.988 7.208 1.00 93.44 112 LEU A O 1
ATOM 909 N N . ALA A 1 113 ? -6.139 -2.561 8.148 1.00 92.25 113 ALA A N 1
ATOM 910 C CA . ALA A 1 113 ? -5.201 -3.569 8.620 1.00 92.25 113 ALA A CA 1
ATOM 911 C C . ALA A 1 113 ? -5.394 -3.805 10.120 1.00 92.25 113 ALA A C 1
ATOM 913 O O . ALA A 1 113 ? -5.394 -2.854 10.908 1.00 92.25 113 ALA A O 1
ATOM 914 N N . LEU A 1 114 ? -5.486 -5.068 10.538 1.00 89.31 114 LEU A N 1
ATOM 915 C CA . LEU A 1 114 ? -5.619 -5.460 11.944 1.00 89.31 114 LEU A CA 1
ATOM 916 C C . LEU A 1 114 ? -4.501 -6.396 12.362 1.00 89.31 114 LEU A C 1
ATOM 918 O O . LEU A 1 114 ? -4.136 -7.311 11.634 1.00 89.31 114 LEU A O 1
ATOM 922 N N . ASP A 1 115 ? -4.025 -6.188 13.583 1.00 87.12 115 ASP A N 1
ATOM 923 C CA . ASP A 1 115 ? -3.216 -7.169 14.285 1.00 87.12 115 ASP A CA 1
ATOM 924 C C . ASP A 1 115 ? -4.149 -8.004 15.170 1.00 87.12 115 ASP A C 1
ATOM 926 O O . ASP A 1 115 ? -4.721 -7.496 16.140 1.00 87.12 115 ASP A O 1
ATOM 930 N N . MET A 1 116 ? -4.313 -9.287 14.837 1.00 81.12 116 MET A N 1
ATOM 931 C CA . MET A 1 116 ? -5.174 -10.209 15.590 1.00 81.12 116 MET A CA 1
ATOM 932 C C . MET A 1 116 ? -4.771 -10.323 17.065 1.00 81.12 116 MET A C 1
ATOM 934 O O . MET A 1 116 ? -5.635 -10.475 17.927 1.00 81.12 116 MET A O 1
ATOM 938 N N . ARG A 1 117 ? -3.491 -10.119 17.396 1.00 83.44 117 ARG A N 1
ATOM 939 C CA . ARG A 1 117 ? -3.016 -10.141 18.788 1.00 83.44 117 ARG A CA 1
ATOM 940 C C . ARG A 1 117 ? -3.616 -9.001 19.609 1.00 83.44 117 ARG A C 1
ATOM 942 O O . ARG A 1 117 ? -3.789 -9.130 20.819 1.00 83.44 117 ARG A O 1
ATOM 949 N N . MET A 1 118 ? -3.948 -7.872 18.975 1.00 77.88 118 MET A N 1
ATOM 950 C CA . MET A 1 118 ? -4.632 -6.762 19.649 1.00 77.88 118 MET A CA 1
ATOM 951 C C . MET A 1 118 ? -6.089 -7.104 19.978 1.00 77.88 118 MET A C 1
ATOM 953 O O . MET A 1 118 ? -6.593 -6.670 21.010 1.00 77.88 118 MET A O 1
ATOM 957 N N . LEU A 1 119 ? -6.748 -7.910 19.140 1.00 71.31 119 LEU A N 1
ATOM 958 C CA . LEU A 1 119 ? -8.105 -8.400 19.397 1.00 71.31 119 LEU A CA 1
ATOM 959 C C . LEU A 1 119 ? -8.123 -9.418 20.545 1.00 71.31 119 LEU A C 1
ATOM 961 O O . LEU A 1 119 ? -9.021 -9.389 21.384 1.00 71.31 119 LEU A O 1
ATOM 965 N N . GLU A 1 120 ? -7.122 -10.294 20.615 1.00 70.31 120 GLU A N 1
ATOM 966 C CA . GLU A 1 120 ? -6.997 -11.302 21.676 1.00 70.31 120 GLU A CA 1
ATOM 967 C C . GLU A 1 120 ? -6.691 -10.689 23.047 1.00 70.31 120 GLU A C 1
ATOM 969 O O . GLU A 1 120 ? -7.312 -11.070 24.039 1.00 70.31 120 GLU A O 1
ATOM 974 N N . LYS A 1 121 ? -5.803 -9.686 23.106 1.00 66.00 121 LYS A N 1
ATOM 975 C CA . LYS A 1 121 ? -5.526 -8.931 24.342 1.00 66.00 121 LYS A CA 1
ATOM 976 C C . LYS A 1 121 ? -6.776 -8.276 24.921 1.00 66.00 121 LYS A C 1
ATOM 978 O O . LYS A 1 121 ? -6.923 -8.210 26.136 1.00 66.00 121 LYS A O 1
ATOM 983 N N . GLU A 1 122 ? -7.684 -7.818 24.065 1.00 60.72 122 GLU A N 1
ATOM 984 C CA . GLU A 1 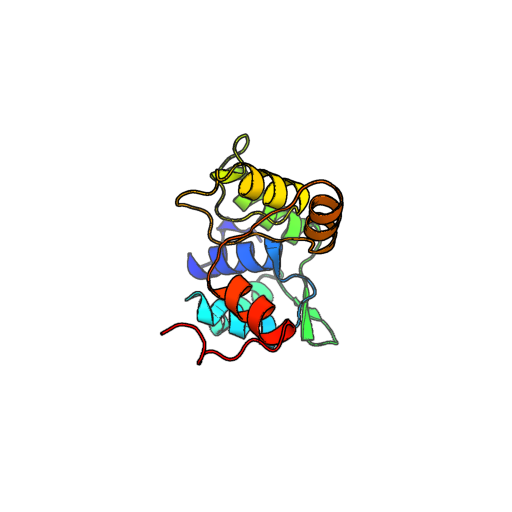122 ? -8.955 -7.256 24.514 1.00 60.72 122 GLU A CA 1
ATOM 985 C C . GLU A 1 122 ? -9.957 -8.337 24.904 1.00 60.72 122 GLU A C 1
ATOM 987 O O . GLU A 1 122 ? -10.634 -8.139 25.898 1.00 60.72 122 GLU A O 1
ATOM 992 N N . LYS A 1 123 ? -9.990 -9.514 24.262 1.00 54.22 123 LYS A N 1
ATOM 993 C CA . LYS A 1 123 ? -10.799 -10.652 24.752 1.00 54.22 123 LYS A CA 1
ATOM 994 C C . LYS A 1 123 ? -10.412 -11.105 26.162 1.00 54.22 123 LYS A C 1
ATOM 996 O O . LYS A 1 123 ? -11.274 -11.563 26.903 1.00 54.22 123 LYS A O 1
ATOM 1001 N N . LEU A 1 124 ? -9.139 -10.960 26.530 1.00 51.91 124 LEU A N 1
ATOM 1002 C CA . LEU A 1 124 ? -8.648 -11.234 27.883 1.00 51.91 124 LEU A CA 1
ATOM 1003 C C . LEU A 1 124 ? -9.033 -10.139 28.902 1.00 51.91 124 LEU A C 1
ATOM 1005 O O . LEU A 1 124 ? -8.926 -10.382 30.099 1.00 51.91 124 LEU A O 1
ATOM 1009 N N . GLY A 1 125 ? -9.499 -8.964 28.452 1.00 52.75 125 GLY A N 1
ATOM 1010 C CA . GLY A 1 125 ? -9.943 -7.850 29.307 1.00 52.75 125 GLY A CA 1
ATOM 1011 C C . GLY A 1 125 ? -11.430 -7.471 29.196 1.00 52.75 125 GLY A C 1
ATOM 1012 O O . GLY A 1 125 ? -11.957 -6.807 30.083 1.00 52.75 125 GLY A O 1
ATOM 1013 N N . ALA A 1 126 ? -12.125 -7.876 28.134 1.00 46.38 126 ALA A N 1
ATOM 1014 C CA . ALA A 1 126 ? -13.542 -7.644 27.879 1.00 46.38 126 ALA A CA 1
ATOM 1015 C C . ALA A 1 126 ? -14.047 -8.616 26.796 1.00 46.38 126 ALA A C 1
ATOM 1017 O O . ALA A 1 126 ? -13.474 -8.722 25.711 1.00 46.38 126 ALA A O 1
ATOM 1018 N N . SER A 1 127 ? -15.162 -9.303 27.057 1.00 43.41 127 SER A N 1
ATOM 1019 C CA . SER A 1 127 ? -15.835 -10.152 26.066 1.00 43.41 127 SER A CA 1
ATOM 1020 C C . SER A 1 127 ? -16.289 -9.315 24.861 1.00 43.41 127 SER A C 1
ATOM 1022 O O . SER A 1 127 ? -17.295 -8.610 24.916 1.00 43.41 127 SER A O 1
ATOM 1024 N N . PHE A 1 128 ? -15.536 -9.363 23.761 1.00 45.19 128 PHE A N 1
ATOM 1025 C CA . PHE A 1 128 ? -15.978 -8.815 22.481 1.00 45.19 128 PHE A CA 1
ATOM 1026 C C . PHE A 1 128 ? -16.795 -9.886 21.751 1.00 45.19 128 PHE A C 1
ATOM 1028 O O . PHE A 1 128 ? -16.246 -10.760 21.074 1.00 45.19 128 PHE A O 1
ATOM 1035 N N . GLU A 1 129 ? -18.122 -9.813 21.861 1.00 46.38 129 GLU A N 1
ATOM 1036 C CA . GLU A 1 129 ? -19.017 -10.476 20.912 1.00 46.38 129 GLU A CA 1
ATOM 1037 C C . GLU A 1 129 ? -18.994 -9.690 19.592 1.00 46.38 129 GLU A C 1
ATOM 1039 O O . GLU A 1 129 ? -19.824 -8.817 19.336 1.00 46.38 129 GLU A O 1
ATOM 1044 N N . LEU A 1 130 ? -18.012 -9.978 18.734 1.00 47.12 130 LEU A N 1
ATOM 1045 C CA . LEU A 1 130 ? -18.086 -9.592 17.325 1.00 47.12 130 LEU A CA 1
ATOM 1046 C C . LEU A 1 130 ? -19.163 -10.455 16.653 1.00 47.12 130 LEU A C 1
ATOM 1048 O O . LEU A 1 130 ? -18.877 -11.533 16.136 1.00 47.12 130 LEU A O 1
ATOM 1052 N N . LYS A 1 131 ? -20.415 -9.988 16.682 1.00 47.91 131 LYS A N 1
ATOM 1053 C CA . LYS A 1 131 ? -21.526 -10.583 15.927 1.00 47.91 131 LYS A CA 1
ATOM 1054 C C . LYS A 1 131 ? -21.398 -10.188 14.460 1.00 47.91 131 LYS A C 1
ATOM 1056 O O . LYS A 1 131 ? -21.953 -9.190 14.018 1.00 47.91 131 LYS A O 1
ATOM 1061 N N . THR A 1 132 ? -20.593 -10.950 13.735 1.00 52.31 132 THR A N 1
ATOM 1062 C CA . THR A 1 132 ? -20.652 -11.021 12.273 1.00 52.31 132 THR A CA 1
ATOM 1063 C C . THR A 1 132 ? -20.854 -12.482 11.916 1.00 52.31 132 THR A C 1
ATOM 1065 O O . THR A 1 132 ? -20.209 -13.348 12.512 1.00 52.31 132 THR A O 1
ATOM 1068 N N . ASP A 1 133 ? -21.748 -12.761 10.974 1.00 56.12 133 ASP A N 1
ATOM 1069 C CA . ASP A 1 133 ? -22.184 -14.129 10.673 1.00 56.12 133 ASP A CA 1
ATOM 1070 C C . ASP A 1 133 ? -21.010 -15.024 10.250 1.00 56.12 133 ASP A C 1
ATOM 1072 O O . ASP A 1 133 ? -20.910 -16.172 10.675 1.00 56.12 133 ASP A O 1
ATOM 1076 N N . ALA A 1 134 ? -20.022 -14.460 9.549 1.00 59.56 134 ALA A N 1
ATOM 1077 C CA . ALA A 1 134 ? -18.788 -15.152 9.177 1.00 59.56 134 ALA A CA 1
ATOM 1078 C C . ALA A 1 134 ? -17.955 -15.634 10.387 1.00 59.56 134 ALA A C 1
ATOM 1080 O O . ALA A 1 134 ? -17.391 -16.730 10.365 1.00 59.56 134 ALA A O 1
ATOM 1081 N N . LEU A 1 135 ? -17.892 -14.850 11.472 1.00 56.59 135 LEU A N 1
ATOM 1082 C CA . LEU A 1 135 ? -17.172 -15.232 12.695 1.00 56.59 135 LEU A CA 1
ATOM 1083 C C . LEU A 1 135 ? -17.983 -16.187 13.579 1.00 56.59 135 LEU A C 1
ATOM 1085 O O . LEU A 1 135 ? -17.394 -16.962 14.336 1.00 56.59 135 LEU A O 1
ATOM 1089 N N . ILE A 1 136 ? -19.315 -16.151 13.489 1.00 58.00 136 ILE A N 1
ATOM 1090 C CA . ILE A 1 136 ? -20.191 -17.128 14.150 1.00 58.00 136 ILE A CA 1
ATOM 1091 C C . ILE A 1 136 ? -19.958 -18.506 13.530 1.00 58.00 136 ILE A C 1
ATOM 1093 O O . ILE A 1 136 ? -19.673 -19.452 14.258 1.00 58.00 136 ILE A O 1
ATOM 1097 N N . ILE A 1 137 ? -19.939 -18.588 12.198 1.00 63.22 137 ILE A N 1
ATOM 1098 C CA . ILE A 1 137 ? -19.689 -19.831 11.457 1.00 63.22 137 ILE A CA 1
ATOM 1099 C C . ILE A 1 137 ? -18.329 -20.436 11.821 1.00 63.22 137 ILE A C 1
ATOM 1101 O O . ILE A 1 137 ? -18.236 -21.625 12.124 1.00 63.22 137 ILE A O 1
ATOM 1105 N N . HIS A 1 138 ? -17.274 -19.617 11.868 1.00 61.81 138 HIS A N 1
ATOM 1106 C CA . HIS A 1 138 ? -15.944 -20.087 12.261 1.00 61.81 138 HIS A CA 1
ATOM 1107 C C . HIS A 1 138 ? -15.911 -20.624 13.703 1.00 61.81 138 HIS A C 1
ATOM 1109 O O . HIS A 1 138 ? -15.282 -21.646 13.979 1.00 61.81 138 HIS A O 1
ATOM 1115 N N . ASN A 1 139 ? -16.605 -19.962 14.634 1.00 57.25 139 ASN A N 1
ATOM 1116 C CA . ASN A 1 139 ? -16.674 -20.406 16.026 1.00 57.25 139 ASN A CA 1
ATOM 1117 C C . ASN A 1 139 ? -17.551 -21.652 16.221 1.00 57.25 139 ASN A C 1
ATOM 1119 O O . ASN A 1 139 ? -17.244 -22.457 17.101 1.00 57.25 139 ASN A O 1
ATOM 1123 N N . ASP A 1 140 ? -18.614 -21.820 15.434 1.00 64.69 140 ASP A N 1
ATOM 1124 C CA . ASP A 1 140 ? -19.496 -22.991 15.487 1.00 64.69 140 ASP A CA 1
ATOM 1125 C C . ASP A 1 140 ? -18.788 -24.241 14.945 1.00 64.69 140 ASP A C 1
ATOM 1127 O O . ASP A 1 140 ? -18.811 -25.285 15.600 1.00 64.69 140 ASP A O 1
ATOM 1131 N N . LEU A 1 141 ? -18.047 -24.109 13.837 1.00 60.22 141 LEU A N 1
ATOM 1132 C CA . LEU A 1 141 ? -17.198 -25.178 13.297 1.00 60.22 141 LEU A CA 1
ATOM 1133 C C . LEU A 1 141 ? -16.108 -25.597 14.289 1.00 60.22 141 LEU A C 1
ATOM 1135 O O . LEU A 1 141 ? -15.873 -26.784 14.497 1.00 60.22 141 LEU A O 1
ATOM 1139 N N . ARG A 1 142 ? -15.481 -24.629 14.970 1.00 63.22 142 ARG A N 1
ATOM 1140 C CA . ARG A 1 142 ? -14.455 -24.905 15.989 1.00 63.22 142 ARG A CA 1
ATOM 1141 C C . ARG A 1 142 ? -15.014 -25.600 17.234 1.00 63.22 142 ARG A C 1
ATOM 1143 O O . ARG A 1 142 ? -14.269 -26.263 17.946 1.00 63.22 142 ARG A O 1
ATOM 1150 N N . ARG A 1 143 ? -16.308 -25.427 17.515 1.00 65.44 143 ARG A N 1
ATOM 1151 C CA . ARG A 1 143 ? -17.011 -26.041 18.653 1.00 65.44 143 ARG A CA 1
ATOM 1152 C C . ARG A 1 143 ? -17.739 -27.334 18.287 1.00 65.44 143 ARG A C 1
ATOM 1154 O O . ARG A 1 143 ? -18.403 -27.893 19.153 1.00 65.44 143 ARG A O 1
ATOM 1161 N N . GLY A 1 144 ? -17.634 -27.793 17.038 1.00 56.00 144 GLY A N 1
ATOM 1162 C CA . GLY A 1 144 ? -18.296 -29.011 16.572 1.00 56.00 144 GLY A CA 1
ATOM 1163 C C . GLY A 1 144 ? -19.824 -28.939 16.623 1.00 56.00 144 GLY A C 1
ATOM 1164 O O . GLY A 1 144 ? -20.472 -29.978 16.701 1.00 56.00 144 GLY A O 1
ATOM 1165 N N . LYS A 1 145 ? -20.415 -27.735 16.615 1.00 57.59 145 LYS A N 1
ATOM 1166 C CA . LYS A 1 145 ? -21.874 -27.594 16.631 1.00 57.59 145 LYS A CA 1
ATOM 1167 C C . LYS A 1 145 ? -22.426 -27.897 15.241 1.00 57.59 145 LYS A C 1
ATOM 1169 O O . LYS A 1 145 ? -22.098 -27.209 14.276 1.00 57.59 145 LYS A O 1
ATOM 1174 N N . SER A 1 146 ? -23.250 -28.939 15.154 1.00 50.22 146 SER A N 1
ATOM 1175 C CA . SER A 1 146 ? -23.971 -29.305 13.938 1.00 50.22 146 SER A CA 1
ATOM 1176 C C . SER A 1 146 ? -25.026 -28.248 13.615 1.00 50.22 146 SER A C 1
ATOM 1178 O O . SER A 1 146 ? -25.694 -27.713 14.499 1.00 50.22 146 SER A O 1
ATOM 1180 N N . TRP A 1 147 ? -25.203 -27.951 12.331 1.00 54.12 147 TRP A N 1
ATOM 1181 C CA . TRP A 1 147 ? -26.218 -27.010 11.849 1.00 54.12 147 TRP A CA 1
ATOM 1182 C C . TRP A 1 147 ? -27.650 -27.552 11.983 1.00 54.12 147 TRP A C 1
ATOM 1184 O O . TRP A 1 147 ? -28.599 -26.813 11.745 1.00 54.12 147 TRP A O 1
ATOM 1194 N N . MET A 1 148 ? -27.809 -28.820 12.378 1.00 50.25 148 MET A N 1
ATOM 1195 C CA . MET A 1 148 ? -29.109 -29.481 12.526 1.00 50.25 148 MET A CA 1
ATOM 1196 C C . MET A 1 148 ? -29.863 -29.109 13.815 1.00 50.25 148 MET A C 1
ATOM 1198 O O . MET A 1 148 ? -31.064 -29.335 13.875 1.00 50.25 148 MET A O 1
ATOM 1202 N N . ASP A 1 149 ? -29.220 -28.474 14.801 1.00 50.69 149 ASP A N 1
ATOM 1203 C CA . ASP A 1 149 ? -29.842 -28.184 16.108 1.00 50.69 149 ASP A CA 1
ATOM 1204 C C . ASP A 1 149 ? -30.524 -26.797 16.192 1.00 50.69 149 ASP A C 1
ATOM 1206 O O . ASP A 1 149 ? -30.779 -26.283 17.281 1.00 50.69 149 ASP A O 1
ATOM 1210 N N . ARG A 1 150 ? -30.778 -26.138 15.052 1.00 53.81 150 ARG A N 1
ATOM 1211 C CA . ARG A 1 150 ? -31.436 -24.814 14.973 1.00 53.81 150 ARG A CA 1
ATOM 1212 C C . ARG A 1 150 ? -32.713 -24.834 14.117 1.00 53.81 150 ARG A C 1
ATOM 1214 O O . ARG A 1 150 ? -32.904 -23.946 13.287 1.00 53.81 150 ARG A O 1
ATOM 1221 N N . ALA A 1 151 ? -33.566 -25.834 14.331 1.00 40.16 151 ALA A N 1
ATOM 1222 C CA . ALA A 1 151 ? -34.948 -25.870 13.843 1.00 40.16 151 ALA A CA 1
ATOM 1223 C C . ALA A 1 151 ? -35.924 -25.903 15.024 1.00 40.16 151 ALA A C 1
ATOM 1225 O O . ALA A 1 151 ? -35.631 -26.638 15.994 1.00 40.16 151 ALA A O 1
#